Protein AF-A0A091DQM3-F1 (afdb_monomer_lite)

Secondary structure (DSSP, 8-state):
----EEESS-S---PPP-GGG--EEEEE---HHHHHHHHTTSSS--EEEEEESEEEEE-SS-EEEEETTEEEEEPS-EEEEE-

Radius of gyration: 13.97 Å; chain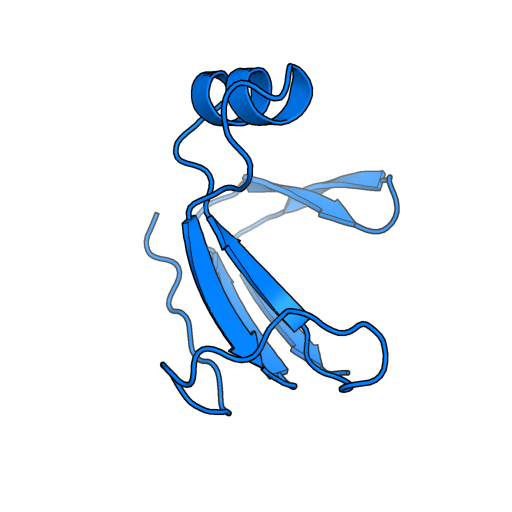s: 1; bounding box: 31×31×30 Å

Foldseek 3Di:
DDWPKDAPDDDDDPDDDDPPPLKDWDFDAPDPVSVVCCVVVVDVGGHTDDIHQKIKTFDPAFDWDDDPRDIDTDGGDIDIDGD

Sequence (83 aa):
MSVDKSCTDKVLKSSNPYLSDQLMEVVGLEGAMEMGQIYTGLKSAGRRLAQCSSVLIRTSKSLPMQIDGEPWMQTPCTVSVKL

Organism: Fukomys damarensis (NCBI:txid885580)

Structure (mmCIF, N/CA/C/O backbone):
data_AF-A0A091DQM3-F1
#
_entry.id   AF-A0A091DQM3-F1
#
loop_
_atom_site.group_PDB
_atom_site.id
_atom_site.type_symbol
_atom_site.label_atom_id
_atom_site.label_alt_id
_atom_site.label_comp_id
_atom_site.label_asym_id
_atom_site.label_entity_id
_atom_site.label_seq_id
_atom_site.pdbx_PDB_ins_code
_atom_site.Cartn_x
_atom_site.Cartn_y
_atom_site.Cartn_z
_atom_site.occupancy
_atom_site.B_iso_or_equiv
_atom_site.auth_seq_id
_atom_site.auth_comp_id
_atom_site.auth_asym_id
_atom_site.auth_atom_id
_atom_site.pdbx_PDB_model_num
ATOM 1 N N . MET A 1 1 ? -0.996 4.061 -14.542 1.00 39.25 1 MET A N 1
ATOM 2 C CA . MET A 1 1 ? -0.969 2.849 -13.698 1.00 39.25 1 MET A CA 1
ATOM 3 C C . MET A 1 1 ? -2.415 2.422 -13.524 1.00 39.25 1 MET A C 1
ATOM 5 O O . MET A 1 1 ? -3.128 3.055 -12.757 1.00 39.25 1 MET A O 1
ATOM 9 N N . SER A 1 2 ? -2.893 1.463 -14.315 1.00 38.12 2 SER A N 1
ATOM 10 C CA . SER A 1 2 ? -4.260 0.963 -14.149 1.00 38.12 2 SER A CA 1
ATOM 11 C C . SER A 1 2 ? -4.226 -0.062 -13.029 1.00 38.12 2 SER A C 1
ATOM 13 O O . SER A 1 2 ? -3.839 -1.204 -13.242 1.00 38.12 2 SER A O 1
ATOM 15 N N . VAL A 1 3 ? -4.508 0.393 -11.811 1.00 50.31 3 VAL A N 1
ATOM 16 C CA . VAL A 1 3 ? -4.858 -0.520 -10.727 1.00 50.31 3 VAL A CA 1
ATOM 17 C C . VAL A 1 3 ? -6.335 -0.815 -10.920 1.00 50.31 3 VAL A C 1
ATOM 19 O O . VAL A 1 3 ? -7.162 0.062 -10.654 1.00 50.31 3 VAL A O 1
ATOM 22 N N . ASP A 1 4 ? -6.647 -2.014 -11.403 1.00 51.78 4 ASP A N 1
ATOM 23 C CA . ASP A 1 4 ? -8.013 -2.530 -11.381 1.00 51.78 4 ASP A CA 1
ATOM 24 C C . ASP A 1 4 ? -8.354 -2.780 -9.910 1.00 51.78 4 ASP A C 1
ATOM 26 O O . ASP A 1 4 ? -7.916 -3.763 -9.313 1.00 51.78 4 ASP A O 1
ATOM 30 N N . LYS A 1 5 ? -9.033 -1.809 -9.291 1.00 54.66 5 LYS A N 1
ATOM 31 C CA . LYS A 1 5 ? -9.434 -1.866 -7.885 1.00 54.66 5 LYS A CA 1
ATOM 32 C C . LYS A 1 5 ? -10.770 -2.576 -7.811 1.00 54.66 5 LYS A C 1
ATOM 34 O O . LYS A 1 5 ? -11.785 -2.005 -8.197 1.00 54.66 5 LYS A O 1
ATOM 39 N N . SER A 1 6 ? -10.764 -3.796 -7.293 1.00 56.25 6 SER A N 1
ATOM 40 C CA . SER A 1 6 ? -11.990 -4.473 -6.885 1.00 56.25 6 SER A CA 1
ATOM 41 C C . SER A 1 6 ? -11.988 -4.573 -5.366 1.00 56.25 6 SER A C 1
ATOM 43 O O . SER A 1 6 ? -11.117 -5.214 -4.781 1.00 56.25 6 SER A O 1
ATOM 45 N N . CYS A 1 7 ? -12.933 -3.882 -4.741 1.00 57.12 7 CYS A N 1
ATOM 46 C CA . CYS A 1 7 ? -13.154 -3.839 -3.301 1.00 57.12 7 CYS A CA 1
ATOM 47 C C . CYS A 1 7 ? -14.577 -4.359 -3.097 1.00 57.12 7 CYS A C 1
ATOM 49 O O . CYS A 1 7 ? -15.521 -3.822 -3.679 1.00 57.12 7 CYS A O 1
ATOM 51 N N . THR A 1 8 ? -14.719 -5.471 -2.376 1.00 55.66 8 THR A N 1
ATOM 52 C CA . THR A 1 8 ? -16.001 -6.186 -2.262 1.00 55.66 8 THR A CA 1
ATOM 53 C C . THR A 1 8 ? -16.989 -5.503 -1.323 1.00 55.66 8 THR A C 1
ATOM 55 O O . THR A 1 8 ? -18.180 -5.781 -1.411 1.00 55.66 8 THR A O 1
ATOM 58 N N . ASP A 1 9 ? -16.532 -4.541 -0.516 1.00 51.62 9 ASP A N 1
ATOM 59 C CA . ASP A 1 9 ? -17.375 -3.821 0.433 1.00 51.62 9 ASP A CA 1
ATOM 60 C C . ASP A 1 9 ? -17.361 -2.313 0.165 1.00 51.62 9 ASP A C 1
ATOM 62 O O . ASP A 1 9 ? -16.367 -1.625 0.348 1.00 51.62 9 ASP A O 1
ATOM 66 N N . LYS A 1 10 ? -18.515 -1.825 -0.299 1.00 52.28 10 LYS A N 1
ATOM 67 C CA . LYS A 1 10 ? -19.004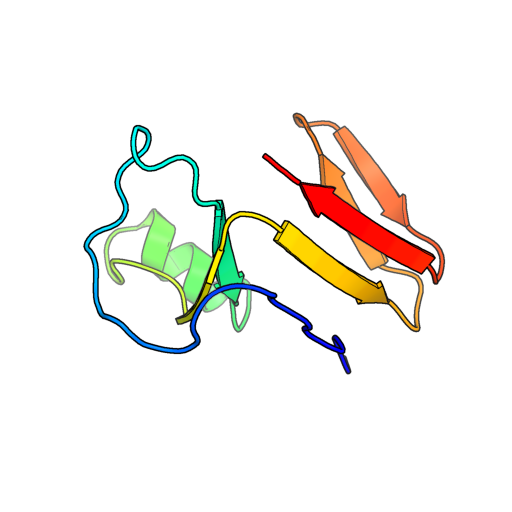 -0.436 -0.254 1.00 52.28 10 LYS A CA 1
ATOM 68 C C . LYS A 1 10 ? -17.986 0.667 -0.569 1.00 52.28 10 LYS A C 1
ATOM 70 O O . LYS A 1 10 ? -17.411 1.316 0.300 1.00 52.28 10 LYS A O 1
ATOM 75 N N . VAL A 1 11 ? -17.969 1.046 -1.842 1.00 54.53 11 VAL A N 1
ATOM 76 C CA . VAL A 1 11 ? -17.616 2.409 -2.247 1.00 54.53 11 VAL A CA 1
ATOM 77 C C . VAL A 1 11 ? -18.623 3.380 -1.598 1.00 54.53 11 VAL A C 1
ATOM 79 O O . VAL A 1 11 ? -19.811 3.344 -1.905 1.00 54.53 11 VAL A O 1
ATOM 82 N N . LEU A 1 12 ? -18.118 4.235 -0.699 1.00 52.69 12 LEU A N 1
ATOM 83 C CA . LEU A 1 12 ? -18.761 5.421 -0.104 1.00 52.69 12 LEU A CA 1
ATOM 84 C C . LEU A 1 12 ? -19.845 5.183 0.975 1.00 52.69 12 LEU A C 1
ATOM 86 O O . LEU A 1 12 ? -21.026 5.461 0.780 1.00 52.69 12 LEU A O 1
ATOM 90 N N . LYS A 1 13 ? -19.422 4.861 2.203 1.00 47.34 13 LYS A N 1
ATOM 91 C CA . LYS A 1 13 ? -19.946 5.573 3.385 1.00 47.34 13 LYS A CA 1
ATOM 92 C C . LYS A 1 13 ? -18.764 6.135 4.165 1.00 47.34 13 LYS A C 1
ATOM 94 O O . LYS A 1 13 ? -17.827 5.417 4.474 1.00 47.34 13 LYS A O 1
ATOM 99 N N . SER A 1 14 ? -18.807 7.438 4.422 1.00 58.66 14 SER A N 1
ATOM 100 C CA . SER A 1 14 ? -17.824 8.210 5.185 1.00 58.66 14 SER A CA 1
ATOM 101 C C . SER A 1 14 ? -17.818 7.786 6.665 1.00 58.66 14 SER A C 1
ATOM 103 O O . SER A 1 14 ? -18.276 8.532 7.528 1.00 58.66 14 SER A O 1
ATOM 105 N N . SER A 1 15 ? -17.353 6.577 6.975 1.00 65.19 15 SER A N 1
ATOM 106 C CA . SER A 1 15 ? -16.957 6.200 8.333 1.00 65.19 15 SER A CA 1
ATOM 107 C C . SER A 1 15 ? -15.575 6.769 8.620 1.00 65.19 15 SER A C 1
ATOM 109 O O . SER A 1 15 ? -14.700 6.781 7.747 1.00 65.19 15 SER A O 1
ATOM 111 N N . ASN A 1 16 ? -15.388 7.271 9.839 1.00 80.69 16 ASN A N 1
ATOM 112 C CA . ASN A 1 16 ? -14.055 7.601 10.322 1.00 80.69 16 ASN A CA 1
ATOM 113 C C . ASN A 1 16 ? -13.221 6.306 10.349 1.00 80.69 16 ASN A C 1
ATOM 115 O O . ASN A 1 16 ? -13.789 5.267 10.683 1.00 80.69 16 ASN A O 1
ATOM 119 N N . PRO A 1 17 ? -11.928 6.329 9.997 1.00 79.62 17 PRO A N 1
ATOM 120 C CA . PRO A 1 17 ? -11.089 5.140 10.104 1.00 79.62 17 PRO A CA 1
ATOM 121 C C . PRO A 1 17 ? -11.011 4.673 11.563 1.00 79.62 17 PRO A C 1
ATOM 123 O O . PRO A 1 17 ? -10.678 5.472 12.443 1.00 79.62 17 PRO A O 1
ATOM 126 N N . TYR A 1 18 ? -11.293 3.395 11.826 1.00 85.94 18 TYR A N 1
ATOM 127 C CA . TYR A 1 18 ? -11.175 2.797 13.156 1.00 85.94 18 TYR A CA 1
ATOM 128 C C . TYR A 1 18 ? -10.431 1.469 13.077 1.00 85.94 18 TYR A C 1
ATOM 130 O O . TYR A 1 18 ? -10.866 0.551 12.406 1.00 85.94 18 TYR A O 1
ATOM 138 N N . LEU A 1 19 ? -9.352 1.303 13.842 1.00 85.88 19 LEU A N 1
ATOM 139 C CA . LEU A 1 19 ? -8.566 0.058 13.823 1.00 85.88 19 LEU A CA 1
ATOM 140 C C . LEU A 1 19 ? -9.373 -1.191 14.225 1.00 85.88 19 LEU A C 1
ATOM 142 O O . LEU A 1 19 ? -9.029 -2.304 13.845 1.00 85.88 19 LEU A O 1
ATOM 146 N N . SER A 1 20 ? -10.438 -1.016 15.007 1.00 88.88 20 SER A N 1
ATOM 147 C CA . SER A 1 20 ? -11.285 -2.105 15.495 1.00 88.88 20 SER A CA 1
ATOM 148 C C . SER A 1 20 ? -12.386 -2.527 14.520 1.00 88.88 20 SER A C 1
ATOM 150 O O . SER A 1 20 ? -13.097 -3.484 14.816 1.00 88.88 20 SER A O 1
ATOM 152 N N . ASP A 1 21 ? -12.584 -1.810 13.408 1.00 86.25 21 ASP A N 1
ATOM 153 C CA . ASP A 1 21 ? -13.685 -2.081 12.473 1.00 86.25 21 ASP A CA 1
ATOM 154 C C . ASP A 1 21 ? -13.402 -3.227 11.487 1.00 86.25 21 ASP A C 1
ATOM 156 O O . ASP A 1 21 ? -14.301 -3.622 10.748 1.00 86.25 21 ASP A O 1
ATOM 160 N N . GLN A 1 22 ? -12.194 -3.803 11.533 1.00 87.06 22 GLN A N 1
ATOM 161 C CA . GLN A 1 22 ? -11.740 -4.893 10.660 1.00 87.06 22 GLN A CA 1
ATOM 162 C C . GLN A 1 22 ? -11.792 -4.530 9.168 1.00 87.06 22 GLN A C 1
ATOM 164 O O . GLN A 1 22 ? -11.972 -5.397 8.311 1.00 87.06 22 GLN A O 1
ATOM 169 N N . LEU A 1 23 ? -11.616 -3.248 8.839 1.00 87.62 23 LEU A N 1
ATOM 170 C CA . LEU A 1 23 ? -11.520 -2.773 7.467 1.00 87.62 23 LEU A CA 1
ATOM 171 C C . LEU A 1 23 ? -10.148 -2.144 7.205 1.00 87.62 23 LEU A C 1
ATOM 173 O O . LEU A 1 23 ? -9.586 -1.422 8.025 1.00 87.62 23 LEU A O 1
ATOM 177 N N . MET A 1 24 ? -9.612 -2.390 6.013 1.00 88.44 24 MET A N 1
ATOM 178 C CA . MET A 1 24 ? -8.395 -1.744 5.530 1.00 88.44 24 MET A CA 1
ATOM 179 C C . MET A 1 24 ? -8.731 -0.432 4.837 1.00 88.44 24 MET A C 1
ATOM 181 O O . MET A 1 24 ? -9.678 -0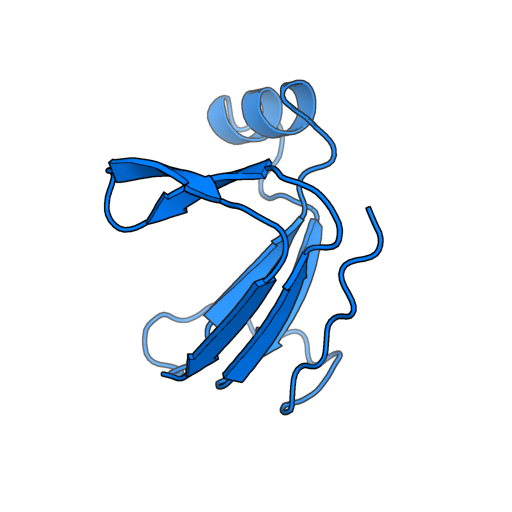.359 4.052 1.00 88.44 24 MET A O 1
ATOM 185 N N . GLU A 1 25 ? -7.889 0.575 5.052 1.00 88.06 25 GLU A N 1
ATOM 186 C CA . GLU A 1 25 ? -7.928 1.835 4.316 1.00 88.06 25 GLU A CA 1
ATOM 187 C C . GLU A 1 25 ? -7.052 1.760 3.066 1.00 88.06 25 GLU A C 1
ATOM 189 O O . GLU A 1 25 ? -5.845 1.528 3.135 1.00 88.06 25 GLU A O 1
ATOM 194 N N . VAL A 1 26 ? -7.653 2.005 1.904 1.00 89.69 26 VAL A N 1
ATOM 195 C CA . VAL A 1 26 ? -6.935 2.101 0.633 1.00 89.69 26 VAL A CA 1
ATOM 196 C C . VAL A 1 26 ? -6.747 3.576 0.309 1.00 89.69 26 VAL A C 1
ATOM 198 O O . VAL A 1 26 ? -7.709 4.277 -0.014 1.00 89.69 26 VAL A O 1
ATOM 201 N N . VAL A 1 27 ? -5.505 4.054 0.368 1.00 89.56 27 VAL A N 1
ATOM 202 C CA . VAL A 1 27 ? -5.153 5.467 0.166 1.00 89.56 27 VAL A CA 1
ATOM 203 C C . VAL A 1 27 ? -4.218 5.605 -1.035 1.00 89.56 27 VAL A C 1
ATOM 205 O O . VAL A 1 27 ? -3.319 4.795 -1.237 1.00 89.56 27 VAL A O 1
ATOM 208 N N . GLY A 1 28 ? -4.454 6.618 -1.863 1.00 90.00 28 GLY A N 1
ATOM 209 C CA . GLY A 1 28 ? -3.609 6.995 -2.988 1.00 90.00 28 GLY A CA 1
ATOM 210 C C . GLY A 1 28 ? -2.842 8.274 -2.691 1.00 90.00 28 GLY A C 1
ATOM 211 O O . GLY A 1 28 ? -3.378 9.197 -2.079 1.00 90.00 28 GLY A O 1
ATOM 212 N N . LEU A 1 29 ? -1.602 8.325 -3.166 1.00 90.44 29 LEU A N 1
ATOM 213 C CA . LEU A 1 29 ? -0.727 9.487 -3.079 1.00 90.44 29 LEU A CA 1
ATOM 214 C C . LEU A 1 29 ? -0.315 9.880 -4.494 1.00 90.44 29 LEU A C 1
ATOM 216 O O . LEU A 1 29 ? 0.067 9.029 -5.297 1.00 90.44 29 LEU A O 1
ATOM 220 N N . GLU A 1 30 ? -0.424 11.161 -4.802 1.00 87.06 30 GLU A N 1
ATOM 221 C CA . GLU A 1 30 ? -0.117 11.753 -6.098 1.00 87.06 30 GLU A CA 1
ATOM 222 C C . GLU A 1 30 ? 1.397 11.854 -6.323 1.00 87.06 30 GLU A C 1
ATOM 224 O O . GLU A 1 30 ? 1.873 11.748 -7.452 1.00 87.06 30 GLU A O 1
ATOM 229 N N . GLY A 1 31 ? 2.177 11.969 -5.244 1.00 87.81 31 GLY A N 1
ATOM 230 C CA . GLY A 1 31 ? 3.631 11.897 -5.310 1.00 87.81 31 GLY A CA 1
ATOM 231 C C . GLY A 1 31 ? 4.331 12.260 -4.004 1.00 87.81 31 GLY A C 1
ATOM 232 O O . GLY A 1 31 ? 3.712 12.424 -2.952 1.00 87.81 31 GLY A O 1
ATOM 233 N N . ALA A 1 32 ? 5.652 12.424 -4.093 1.00 89.38 32 ALA A N 1
ATOM 234 C CA . ALA A 1 32 ? 6.502 12.740 -2.946 1.00 89.38 32 ALA A CA 1
ATOM 235 C C . ALA A 1 32 ? 6.169 14.100 -2.300 1.00 89.38 32 ALA A C 1
ATOM 237 O O . ALA A 1 32 ? 6.317 14.251 -1.092 1.00 89.38 32 ALA A O 1
ATOM 238 N N . MET A 1 33 ? 5.683 15.075 -3.079 1.00 91.75 33 MET A N 1
ATOM 239 C CA . MET A 1 33 ? 5.289 16.387 -2.553 1.00 91.75 33 MET A CA 1
ATOM 240 C C . MET A 1 33 ? 4.073 16.289 -1.626 1.00 91.75 33 MET A C 1
ATOM 242 O O . MET A 1 33 ? 4.096 16.850 -0.534 1.00 91.75 33 MET A O 1
ATOM 246 N N . GLU A 1 34 ? 3.040 15.543 -2.031 1.00 91.88 34 GLU A N 1
ATOM 247 C CA . GLU A 1 34 ? 1.864 15.309 -1.187 1.00 91.88 34 GLU A CA 1
ATOM 248 C C . GLU A 1 34 ? 2.267 14.576 0.098 1.00 91.88 34 GLU A C 1
ATOM 250 O O . GLU A 1 34 ? 1.845 14.958 1.186 1.00 91.88 34 GLU A O 1
ATOM 255 N N . MET A 1 35 ? 3.166 13.592 -0.008 1.00 90.88 35 MET A N 1
ATOM 256 C CA . MET A 1 35 ? 3.737 12.926 1.164 1.00 90.88 35 MET A CA 1
ATOM 257 C C . MET A 1 35 ? 4.490 13.882 2.094 1.00 90.88 35 MET A C 1
ATOM 259 O O . MET A 1 35 ? 4.300 13.819 3.305 1.00 90.88 35 MET A O 1
ATOM 263 N N . GLY A 1 36 ? 5.298 14.800 1.558 1.00 93.62 36 GLY A N 1
ATOM 264 C CA . GLY A 1 36 ? 5.994 15.814 2.355 1.00 93.62 36 GLY A CA 1
ATOM 265 C C . GLY A 1 36 ? 5.035 16.772 3.072 1.00 93.62 36 GLY A C 1
ATOM 266 O O . GLY A 1 36 ? 5.260 17.124 4.231 1.00 93.62 36 GLY A O 1
ATOM 267 N N . GLN A 1 37 ? 3.927 17.148 2.427 1.00 94.25 37 GLN A N 1
ATOM 268 C CA . GLN A 1 37 ? 2.875 17.951 3.059 1.00 94.25 37 GLN A CA 1
ATOM 269 C C . GLN A 1 37 ? 2.175 17.190 4.189 1.00 94.25 37 GLN A C 1
ATOM 271 O O . GLN A 1 37 ? 1.862 17.791 5.214 1.00 94.25 37 GLN A O 1
ATOM 276 N N . ILE A 1 38 ? 1.969 15.879 4.031 1.00 93.06 38 ILE A N 1
ATOM 277 C CA . ILE A 1 38 ? 1.411 15.031 5.091 1.00 93.06 38 ILE A CA 1
ATOM 278 C C . ILE A 1 38 ? 2.381 14.929 6.268 1.00 93.06 38 ILE A C 1
ATOM 280 O O . ILE A 1 38 ? 1.995 15.151 7.412 1.00 93.06 38 ILE A O 1
ATOM 284 N N . TYR A 1 39 ? 3.659 14.679 5.990 1.00 92.50 39 TYR A N 1
ATOM 285 C CA . TYR A 1 39 ? 4.685 14.524 7.020 1.00 92.50 39 TYR A CA 1
ATOM 286 C C . TYR A 1 39 ? 4.936 15.808 7.828 1.00 92.50 39 TYR A C 1
ATOM 288 O O . TYR A 1 39 ? 5.217 15.751 9.021 1.00 92.50 39 TYR A O 1
ATOM 296 N N . THR A 1 40 ? 4.810 16.975 7.191 1.00 95.56 40 THR A N 1
ATOM 297 C CA . THR A 1 40 ? 4.951 18.289 7.846 1.00 95.56 40 THR A CA 1
ATOM 298 C C . THR A 1 40 ? 3.653 18.810 8.472 1.00 95.56 40 THR A C 1
ATOM 300 O O . THR A 1 40 ? 3.665 19.868 9.097 1.00 95.56 40 THR A O 1
ATOM 303 N N . GLY A 1 41 ? 2.531 18.098 8.315 1.00 91.81 41 GLY A N 1
ATOM 304 C CA . GLY A 1 41 ? 1.224 18.499 8.845 1.00 91.81 41 GLY A CA 1
ATOM 305 C C . GLY A 1 41 ? 0.503 19.590 8.043 1.00 91.81 41 GLY A C 1
ATOM 306 O O . GLY A 1 41 ? -0.561 20.045 8.455 1.00 91.81 41 GLY A O 1
ATOM 307 N N . LEU A 1 42 ? 1.032 19.990 6.882 1.00 93.00 42 LEU A N 1
ATOM 308 C CA . LEU A 1 42 ? 0.371 20.916 5.953 1.00 93.00 42 LEU A CA 1
ATOM 309 C C . LEU A 1 42 ? -0.842 20.283 5.253 1.00 93.00 42 LEU A C 1
ATOM 311 O O . LEU A 1 42 ? -1.724 20.993 4.770 1.00 93.00 42 LEU A O 1
ATOM 315 N N . LYS A 1 43 ? -0.894 18.949 5.194 1.00 89.56 43 LYS A N 1
ATOM 316 C CA . LYS A 1 43 ? -2.035 18.175 4.703 1.00 89.56 43 LYS A CA 1
ATOM 317 C C . LYS A 1 43 ? -2.335 17.037 5.671 1.00 89.56 43 LYS A C 1
ATOM 319 O O . LYS A 1 43 ? -1.429 16.358 6.121 1.00 89.56 43 LYS A O 1
ATOM 324 N N . SER A 1 44 ? -3.604 16.792 5.983 1.00 84.31 44 SER A N 1
ATOM 325 C CA . SER A 1 44 ? -3.955 15.773 6.984 1.00 84.31 44 SER A CA 1
ATOM 326 C C . SER A 1 44 ? -3.893 14.335 6.457 1.00 84.31 44 SER A C 1
ATOM 328 O O . SER A 1 44 ? -3.662 13.417 7.235 1.00 84.31 44 SER A O 1
ATOM 330 N N . ALA A 1 45 ? -4.129 14.117 5.159 1.00 85.50 45 ALA A N 1
ATOM 331 C CA . ALA A 1 45 ? -4.166 12.782 4.564 1.00 85.50 45 ALA A CA 1
ATOM 332 C C . ALA A 1 45 ? -3.979 12.817 3.041 1.00 85.50 45 ALA A C 1
ATOM 334 O O . ALA A 1 45 ? -4.197 13.846 2.395 1.00 85.50 45 ALA A O 1
ATOM 335 N N . GLY A 1 46 ? -3.622 11.662 2.476 1.00 87.12 46 GLY A N 1
ATOM 336 C CA . GLY A 1 46 ? -3.674 11.418 1.036 1.00 87.12 46 GLY A CA 1
ATOM 337 C C . GLY A 1 46 ? -5.107 11.241 0.527 1.00 87.12 46 GLY A C 1
ATOM 338 O O . GLY A 1 46 ? -6.089 11.345 1.269 1.00 87.12 46 GLY A O 1
ATOM 339 N N . ARG A 1 47 ? -5.250 10.926 -0.760 1.00 86.88 47 ARG A N 1
ATOM 340 C CA . ARG A 1 47 ? -6.555 10.665 -1.372 1.00 86.88 47 ARG A CA 1
ATOM 341 C C . ARG A 1 47 ? -7.098 9.307 -0.924 1.00 86.88 47 ARG A C 1
ATOM 343 O O . ARG A 1 47 ? -6.635 8.271 -1.391 1.00 86.88 47 ARG A O 1
ATOM 350 N N . ARG A 1 48 ? -8.138 9.291 -0.087 1.00 85.75 48 ARG A N 1
ATOM 351 C CA . ARG A 1 48 ? -8.862 8.058 0.271 1.00 85.75 48 ARG A CA 1
ATOM 352 C C . ARG A 1 48 ? -9.548 7.466 -0.965 1.00 85.75 48 ARG A C 1
ATOM 354 O O . ARG A 1 48 ? -10.269 8.170 -1.672 1.00 85.75 48 ARG A O 1
ATOM 361 N N . LEU A 1 49 ? -9.296 6.190 -1.246 1.00 86.06 49 LEU A N 1
ATOM 362 C CA . LEU A 1 49 ? -9.822 5.481 -2.417 1.00 86.06 49 LEU A CA 1
ATOM 363 C C . LEU A 1 49 ? -10.945 4.517 -2.039 1.00 86.06 49 LEU A C 1
ATOM 365 O O . LEU A 1 49 ? -11.939 4.453 -2.758 1.00 86.06 49 LEU A O 1
ATOM 369 N N . ALA A 1 50 ? -10.791 3.778 -0.940 1.00 87.31 50 ALA A N 1
ATOM 370 C CA . ALA A 1 50 ? -11.788 2.832 -0.445 1.00 87.31 50 ALA A CA 1
ATOM 371 C C . ALA A 1 50 ? -11.510 2.436 1.013 1.00 87.31 50 ALA A C 1
ATOM 373 O O . ALA A 1 50 ? -10.399 2.633 1.501 1.00 87.31 50 ALA A O 1
ATOM 374 N N . GLN A 1 51 ? -12.508 1.831 1.659 1.00 88.44 51 GLN A N 1
ATOM 375 C CA . GLN A 1 51 ? -12.377 1.123 2.930 1.00 88.44 51 GLN A CA 1
ATOM 376 C C . GLN A 1 51 ? -13.061 -0.245 2.775 1.00 88.44 51 GLN A C 1
ATOM 378 O O . GLN A 1 51 ? -14.237 -0.277 2.419 1.00 88.44 51 GLN A O 1
ATOM 383 N N . CYS A 1 52 ? -12.352 -1.360 2.985 1.00 87.81 52 CYS A N 1
ATOM 384 C CA . CYS A 1 52 ? -12.944 -2.701 2.855 1.00 87.81 52 CYS A CA 1
ATOM 385 C C . CYS A 1 52 ? -12.203 -3.818 3.592 1.00 87.81 52 CYS A C 1
ATOM 387 O O . CYS A 1 52 ? -11.037 -3.685 3.948 1.00 87.81 52 CYS A O 1
ATOM 389 N N . SER A 1 53 ? -12.896 -4.947 3.771 1.00 89.94 53 SER A N 1
ATOM 390 C CA . SER A 1 53 ? -12.363 -6.184 4.359 1.00 89.94 53 SER A CA 1
ATOM 391 C C . SER A 1 53 ? -11.453 -6.963 3.397 1.00 89.94 53 SER A C 1
ATOM 393 O O . SER A 1 53 ? -10.571 -7.708 3.820 1.00 89.94 53 SER A O 1
ATOM 395 N N . SER A 1 54 ? -11.641 -6.782 2.084 1.00 88.56 54 SER A N 1
ATOM 396 C CA . SER A 1 54 ? -10.843 -7.422 1.041 1.00 88.56 54 SER A CA 1
ATOM 397 C C . SER A 1 54 ? -10.567 -6.480 -0.122 1.00 88.56 54 SER A C 1
ATOM 399 O O . SER A 1 54 ? -11.460 -5.777 -0.602 1.00 88.56 54 SER A O 1
AT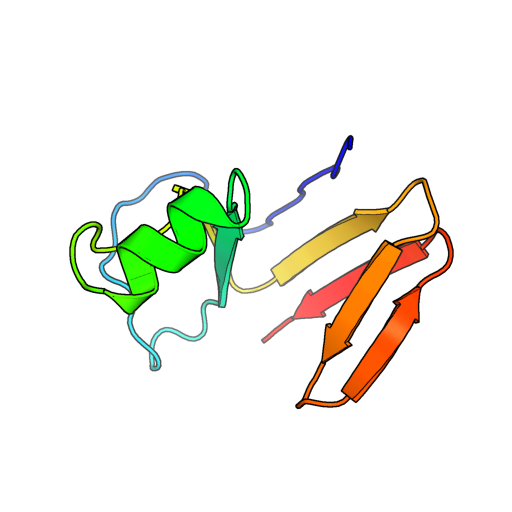OM 401 N N . VAL A 1 55 ? -9.325 -6.509 -0.607 1.00 89.19 55 VAL A N 1
ATOM 402 C CA . VAL A 1 55 ? -8.885 -5.745 -1.774 1.00 89.19 55 VAL A CA 1
ATOM 403 C C . VAL A 1 55 ? -8.083 -6.623 -2.726 1.00 89.19 55 VAL A C 1
ATOM 405 O O . VAL A 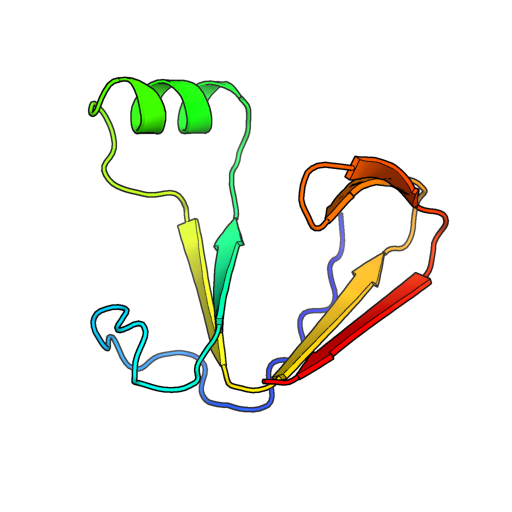1 55 ? -7.232 -7.416 -2.314 1.00 89.19 55 VAL A O 1
ATOM 408 N N . LEU A 1 56 ? -8.347 -6.445 -4.020 1.00 91.62 56 LEU A N 1
ATOM 409 C CA . LEU A 1 56 ? -7.561 -7.022 -5.101 1.00 91.62 56 LEU A CA 1
ATOM 410 C C . LEU A 1 56 ? -6.846 -5.905 -5.866 1.00 91.62 56 LEU A C 1
ATOM 412 O O . LEU A 1 56 ? -7.480 -4.964 -6.347 1.00 91.62 56 LEU A O 1
ATOM 416 N N . ILE A 1 57 ? -5.520 -6.007 -5.953 1.00 91.88 57 ILE A N 1
ATOM 417 C CA . ILE A 1 57 ? -4.642 -5.029 -6.599 1.00 91.88 57 ILE A CA 1
ATOM 418 C C . ILE A 1 57 ? -3.931 -5.725 -7.749 1.00 91.88 57 ILE A C 1
ATOM 420 O O . ILE A 1 57 ? -3.081 -6.589 -7.541 1.00 91.88 57 ILE A O 1
ATOM 424 N N . ARG A 1 58 ? -4.250 -5.325 -8.978 1.00 93.38 58 ARG A N 1
ATOM 425 C CA . ARG A 1 58 ? -3.565 -5.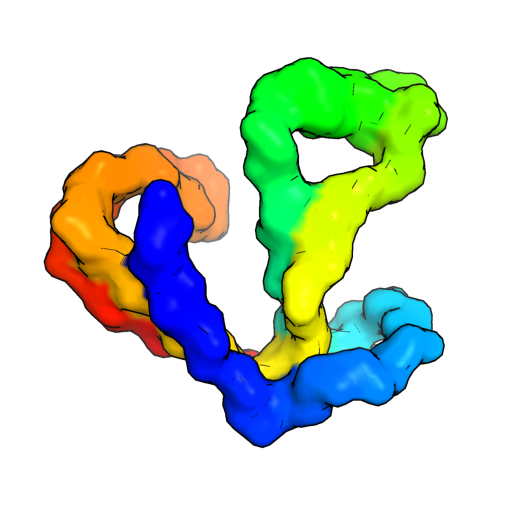821 -10.172 1.00 93.38 58 ARG A CA 1
ATOM 426 C C . ARG A 1 58 ? -2.478 -4.848 -10.609 1.00 93.38 58 ARG A C 1
ATOM 428 O O . ARG A 1 58 ? -2.748 -3.669 -10.838 1.00 93.38 58 ARG A O 1
ATOM 435 N N . THR A 1 59 ? -1.258 -5.350 -10.754 1.00 92.06 59 THR A N 1
ATOM 436 C CA . THR A 1 59 ? -0.116 -4.599 -11.275 1.00 92.06 59 THR A CA 1
ATOM 437 C C . THR A 1 59 ? 0.231 -5.102 -12.674 1.00 92.06 59 THR A C 1
ATOM 439 O O . THR A 1 59 ? 0.331 -6.299 -12.927 1.00 92.06 59 THR A O 1
ATOM 442 N N . SER A 1 60 ? 0.393 -4.180 -13.625 1.00 93.88 60 SER A N 1
ATOM 443 C CA . SER A 1 60 ? 0.700 -4.508 -15.028 1.00 93.88 60 SER A CA 1
ATOM 444 C C . SER A 1 60 ? 2.166 -4.265 -15.404 1.00 93.88 60 SER A C 1
ATOM 446 O O . SER A 1 60 ? 2.558 -4.476 -16.548 1.00 93.88 60 SER A O 1
ATOM 448 N N . LYS A 1 61 ? 2.965 -3.748 -14.468 1.00 94.38 61 LYS A N 1
ATOM 449 C CA . LYS A 1 61 ? 4.386 -3.415 -14.626 1.00 94.38 61 LYS A CA 1
ATOM 450 C C . LYS A 1 61 ? 5.122 -3.786 -13.348 1.00 94.38 61 LYS A C 1
ATOM 452 O O . LYS A 1 61 ? 4.485 -3.931 -12.306 1.00 94.38 61 LYS A O 1
ATOM 457 N N . SER A 1 62 ? 6.446 -3.903 -13.438 1.00 94.94 62 SER A N 1
ATOM 458 C CA . SER A 1 62 ? 7.248 -4.049 -12.233 1.00 94.94 62 SER A CA 1
ATOM 459 C C . SER A 1 62 ? 7.291 -2.736 -11.452 1.00 94.94 62 SER A C 1
ATOM 461 O O . SER A 1 62 ? 7.447 -1.671 -12.052 1.00 94.94 62 SER A O 1
ATOM 463 N N . LEU A 1 63 ? 7.078 -2.810 -10.140 1.00 94.81 63 LEU A N 1
ATOM 464 C CA . LEU A 1 63 ? 6.912 -1.654 -9.262 1.00 94.81 63 LEU A CA 1
ATOM 465 C C . LEU A 1 63 ? 7.644 -1.893 -7.937 1.00 94.81 63 LEU A C 1
ATOM 467 O O . LEU A 1 63 ? 7.619 -3.023 -7.443 1.00 94.81 63 LEU A O 1
ATOM 471 N N . PRO A 1 64 ? 8.252 -0.855 -7.339 1.00 94.00 64 PRO A N 1
ATOM 472 C CA . PRO A 1 64 ? 8.743 -0.952 -5.974 1.00 94.00 64 PRO A CA 1
ATOM 473 C C . PRO A 1 64 ? 7.556 -1.149 -5.025 1.00 94.00 64 PRO A C 1
ATOM 475 O O . PRO A 1 64 ? 6.544 -0.450 -5.124 1.00 94.00 64 PRO A O 1
ATOM 478 N N . MET A 1 65 ? 7.677 -2.109 -4.119 1.00 94.44 65 MET A N 1
ATOM 479 C CA . MET A 1 65 ? 6.704 -2.398 -3.073 1.00 94.44 65 MET A CA 1
ATOM 480 C C . MET A 1 65 ? 7.401 -2.510 -1.722 1.00 94.44 65 MET A C 1
ATOM 482 O O . MET A 1 65 ? 8.605 -2.746 -1.654 1.00 94.44 65 MET A O 1
ATOM 486 N N . GLN A 1 66 ? 6.623 -2.317 -0.658 1.00 92.69 66 GLN A N 1
ATOM 487 C CA . GLN A 1 66 ? 7.062 -2.486 0.718 1.00 92.69 66 GLN A CA 1
ATOM 488 C C . GLN A 1 66 ? 5.936 -3.146 1.525 1.00 92.69 66 GLN A C 1
ATOM 490 O O . GLN A 1 66 ? 4.785 -2.719 1.445 1.00 92.69 66 GLN A O 1
ATOM 495 N N . ILE A 1 67 ? 6.264 -4.187 2.282 1.00 91.38 67 ILE A N 1
ATOM 496 C CA . ILE A 1 67 ? 5.393 -4.962 3.178 1.00 91.38 67 ILE A CA 1
ATOM 497 C C . ILE A 1 67 ? 6.231 -5.209 4.421 1.00 91.38 67 ILE A C 1
ATOM 499 O O . ILE A 1 67 ? 7.399 -5.562 4.310 1.00 91.38 67 ILE A O 1
ATOM 503 N N . ASP A 1 68 ? 5.635 -4.981 5.587 1.00 91.62 68 ASP A N 1
ATOM 504 C CA . ASP A 1 68 ? 6.271 -5.205 6.892 1.00 91.62 68 ASP A CA 1
ATOM 505 C C . ASP A 1 68 ? 7.674 -4.576 7.040 1.00 91.62 68 ASP A C 1
ATOM 507 O O . ASP A 1 68 ? 8.562 -5.085 7.711 1.00 91.62 68 ASP A O 1
ATOM 511 N N . GLY A 1 69 ? 7.896 -3.446 6.365 1.00 93.31 69 GLY A N 1
ATOM 512 C CA . GLY A 1 69 ? 9.177 -2.742 6.366 1.00 93.31 69 GLY A CA 1
ATOM 513 C C . GLY A 1 69 ? 10.158 -3.170 5.270 1.00 93.31 69 GLY A C 1
ATOM 514 O O . GLY A 1 69 ? 11.019 -2.362 4.924 1.00 93.31 69 GLY A O 1
ATOM 515 N N . GLU A 1 70 ? 10.001 -4.341 4.653 1.00 95.94 70 GLU A N 1
ATOM 516 C CA . GLU A 1 70 ? 10.934 -4.858 3.646 1.00 95.94 70 GLU A CA 1
ATOM 517 C C . GLU A 1 70 ? 10.607 -4.356 2.228 1.00 95.94 70 GLU A C 1
ATOM 519 O O . GLU A 1 70 ? 9.481 -4.542 1.755 1.00 95.94 70 GLU A O 1
ATOM 524 N N . PRO A 1 71 ? 11.560 -3.718 1.519 1.00 96.12 71 PRO A N 1
ATOM 525 C CA . PRO A 1 71 ? 11.364 -3.288 0.139 1.00 96.12 71 PRO A CA 1
ATOM 526 C C . PRO A 1 71 ? 11.705 -4.397 -0.874 1.00 96.12 71 PRO A C 1
ATOM 528 O O . PRO A 1 71 ? 12.720 -5.078 -0.741 1.00 96.12 71 PRO A O 1
ATOM 531 N N . TRP A 1 72 ? 10.932 -4.519 -1.958 1.00 95.31 72 TRP A N 1
ATOM 532 C CA . TRP A 1 72 ? 11.306 -5.336 -3.126 1.00 95.31 72 TRP A CA 1
ATOM 533 C C . TRP A 1 72 ? 10.729 -4.790 -4.438 1.00 95.31 72 TRP A C 1
ATOM 535 O O . TRP A 1 72 ? 9.832 -3.946 -4.461 1.00 95.31 72 TRP A O 1
ATOM 545 N N . MET A 1 73 ? 11.247 -5.293 -5.561 1.00 96.31 73 MET A N 1
ATOM 546 C CA . MET A 1 73 ? 10.702 -5.025 -6.893 1.00 96.31 73 MET A CA 1
ATOM 547 C C . MET A 1 73 ? 9.680 -6.097 -7.264 1.00 96.31 73 MET A C 1
ATOM 549 O O . MET A 1 73 ? 10.037 -7.205 -7.663 1.00 96.31 73 MET A O 1
ATOM 553 N N . GLN A 1 74 ? 8.395 -5.769 -7.157 1.00 95.25 74 GLN A N 1
ATOM 554 C CA . GLN A 1 74 ? 7.315 -6.676 -7.523 1.00 95.25 74 GLN A CA 1
ATOM 555 C C . GLN A 1 74 ? 7.205 -6.761 -9.046 1.00 95.25 74 GLN A C 1
ATOM 557 O O . GLN A 1 74 ? 7.128 -5.732 -9.711 1.00 95.25 74 GLN A O 1
ATOM 562 N N . THR A 1 75 ? 7.183 -7.961 -9.623 1.00 96.06 75 THR A N 1
ATOM 563 C CA . THR A 1 75 ? 6.824 -8.183 -11.038 1.00 96.06 75 THR A CA 1
ATOM 564 C C . THR A 1 75 ? 5.303 -8.090 -11.230 1.00 96.06 75 THR A C 1
ATOM 566 O O . THR A 1 75 ? 4.574 -8.189 -10.241 1.00 96.06 75 THR A O 1
ATOM 569 N N . PRO A 1 76 ? 4.785 -7.901 -12.462 1.00 96.00 76 PRO A N 1
ATOM 570 C CA . PRO A 1 76 ? 3.341 -7.862 -12.704 1.00 96.00 76 PRO A CA 1
ATOM 571 C C . PRO A 1 76 ? 2.616 -9.040 -12.045 1.00 96.00 76 PRO A C 1
ATOM 573 O O . PRO A 1 76 ? 2.936 -10.199 -12.307 1.00 96.00 76 PRO A O 1
ATOM 576 N N . CYS A 1 77 ? 1.660 -8.746 -11.171 1.00 94.25 77 CYS A N 1
ATOM 577 C CA . CYS A 1 77 ? 0.964 -9.747 -10.376 1.00 94.25 77 CYS A CA 1
ATOM 578 C C . CYS A 1 77 ? -0.440 -9.275 -9.983 1.00 94.25 77 CYS A C 1
ATOM 580 O O . CYS A 1 77 ? -0.870 -8.159 -10.287 1.00 94.25 77 CYS A O 1
ATOM 582 N N . THR A 1 78 ? -1.172 -10.153 -9.304 1.00 94.00 78 THR A N 1
ATOM 583 C CA . THR A 1 78 ? -2.417 -9.803 -8.619 1.00 94.00 78 THR A CA 1
ATOM 584 C C . THR A 1 78 ? -2.227 -10.059 -7.135 1.00 94.00 78 THR A C 1
ATOM 586 O O . THR A 1 78 ? -2.030 -11.201 -6.728 1.00 94.00 78 THR A O 1
ATOM 589 N N . VAL A 1 79 ? -2.267 -8.997 -6.338 1.00 92.25 79 VAL A N 1
ATOM 590 C CA . VAL A 1 79 ? -2.185 -9.066 -4.880 1.00 92.25 79 VAL A CA 1
ATOM 591 C C . VAL A 1 79 ? -3.603 -9.136 -4.330 1.00 92.25 79 VAL A C 1
ATOM 593 O O . VAL A 1 79 ? -4.447 -8.314 -4.682 1.00 92.25 79 VAL A O 1
ATOM 596 N N . SER A 1 80 ? -3.861 -10.117 -3.471 1.00 92.88 80 SER A N 1
ATOM 597 C CA . SER A 1 80 ? -5.124 -10.265 -2.750 1.00 92.88 80 SER A CA 1
ATOM 598 C C . SER A 1 80 ? -4.848 -10.112 -1.264 1.00 92.88 80 SER A C 1
ATOM 600 O O . SER A 1 80 ? -4.108 -10.915 -0.701 1.00 92.88 80 SER A O 1
ATOM 602 N N . VAL A 1 81 ? -5.473 -9.123 -0.634 1.00 91.31 81 VAL A N 1
ATOM 603 C CA . VAL A 1 81 ? -5.398 -8.912 0.816 1.00 91.31 81 VAL A CA 1
ATOM 604 C C . VAL A 1 81 ? -6.796 -9.071 1.405 1.00 91.31 81 VAL A C 1
ATOM 606 O O . VAL A 1 81 ? -7.780 -8.600 0.824 1.00 91.31 81 VAL A O 1
ATOM 609 N N . LYS A 1 82 ? -6.882 -9.777 2.532 1.00 89.88 82 LYS A N 1
ATOM 610 C CA . LYS A 1 82 ? -8.099 -10.023 3.312 1.00 89.88 82 LYS A CA 1
ATOM 611 C C . LYS A 1 82 ? -7.748 -9.896 4.791 1.00 89.88 82 LYS A C 1
ATOM 613 O O . LYS A 1 82 ? -6.718 -10.444 5.184 1.00 89.88 82 LYS A O 1
ATOM 618 N N . LEU A 1 83 ? -8.563 -9.160 5.543 1.00 84.19 83 LEU A N 1
ATOM 619 C CA . LEU A 1 83 ? -8.521 -9.145 7.009 1.00 84.19 83 LEU A CA 1
ATOM 620 C C . LEU A 1 83 ? -9.302 -10.322 7.597 1.00 84.19 83 LEU A C 1
ATOM 622 O O . LEU A 1 83 ? -10.219 -10.823 6.903 1.00 84.19 83 LEU A O 1
#

InterPro domains:
  IPR000756 Diacylglycerol kinase, accessory domain [PF00609] (12-71)
  IPR000756 Diacylglycerol kinase, accessory domain [SM00045] (1-71)
  IPR016064 NAD kinase/diacylglycerol kinase-like domain superfamily [SSF111331] (14-81)
  IPR037607 Diacylglycerol kinase [PTHR11255] (13-82)

pLDDT: mean 83.7, std 15.37, range [38.12, 96.31]